Protein AF-A0A7I0J5K0-F1 (afdb_monomer)

Structure (mmCIF, N/CA/C/O backbone):
data_AF-A0A7I0J5K0-F1
#
_entry.id   AF-A0A7I0J5K0-F1
#
loop_
_atom_site.group_PDB
_atom_site.id
_atom_site.type_symbol
_atom_site.label_atom_id
_atom_site.label_alt_id
_atom_site.label_comp_id
_atom_site.label_asym_id
_atom_site.label_entity_id
_atom_site.label_seq_id
_atom_site.pdbx_PDB_ins_code
_atom_site.Cartn_x
_atom_site.Cartn_y
_atom_site.Cartn_z
_atom_site.occupancy
_atom_site.B_iso_or_equiv
_atom_site.auth_seq_id
_atom_site.auth_comp_id
_atom_site.auth_asym_id
_atom_site.auth_atom_id
_atom_site.pdbx_PDB_model_num
ATOM 1 N N . MET A 1 1 ? -39.128 22.017 75.726 1.00 47.50 1 MET A N 1
ATOM 2 C CA . MET A 1 1 ? -39.291 22.370 74.295 1.00 47.50 1 MET A CA 1
ATOM 3 C C . MET A 1 1 ? -37.914 22.416 73.624 1.00 47.50 1 MET A C 1
ATOM 5 O O . MET A 1 1 ? -37.334 23.489 73.552 1.00 47.50 1 MET A O 1
ATOM 9 N N . ARG A 1 2 ? -37.329 21.271 73.217 1.00 55.72 2 ARG A N 1
ATOM 10 C CA . ARG A 1 2 ? -36.030 21.242 72.502 1.00 55.72 2 ARG A CA 1
ATOM 11 C C . ARG A 1 2 ? -35.729 19.897 71.809 1.00 55.72 2 ARG A C 1
ATOM 13 O O . ARG A 1 2 ? -34.696 19.311 72.073 1.00 55.72 2 ARG A O 1
ATOM 20 N N . GLU A 1 3 ? -36.605 19.398 70.932 1.00 52.81 3 GLU A N 1
ATOM 21 C CA . GLU A 1 3 ? -36.310 18.151 70.177 1.00 52.81 3 GLU A CA 1
ATOM 22 C C . GLU A 1 3 ? -36.577 18.210 68.661 1.00 52.81 3 GLU A C 1
ATOM 24 O O . GLU A 1 3 ? -36.091 17.367 67.915 1.00 52.81 3 GLU A O 1
ATOM 29 N N . ARG A 1 4 ? -37.243 19.252 68.138 1.00 54.31 4 ARG A N 1
ATOM 30 C CA . ARG A 1 4 ? -37.562 19.345 66.694 1.00 54.31 4 ARG A CA 1
ATOM 31 C C . ARG A 1 4 ? -36.372 19.710 65.789 1.00 54.31 4 ARG A C 1
ATOM 33 O O . ARG A 1 4 ? -36.509 19.640 64.575 1.00 54.31 4 ARG A O 1
ATOM 40 N N . SER A 1 5 ? -35.219 20.086 66.352 1.00 53.66 5 SER A N 1
ATOM 41 C CA . SER A 1 5 ? -34.068 20.591 65.580 1.00 53.66 5 SER A CA 1
ATOM 42 C C . SER A 1 5 ? -33.193 19.490 64.968 1.00 53.66 5 SER A C 1
ATOM 44 O O . SER A 1 5 ? -32.625 19.701 63.903 1.00 53.66 5 SER A O 1
ATOM 46 N N . ASN A 1 6 ? -33.080 18.319 65.606 1.00 55.97 6 ASN A N 1
ATOM 47 C CA . ASN A 1 6 ? -32.195 17.239 65.137 1.00 55.97 6 ASN A CA 1
ATOM 48 C C . ASN A 1 6 ? -32.813 16.398 64.008 1.00 55.97 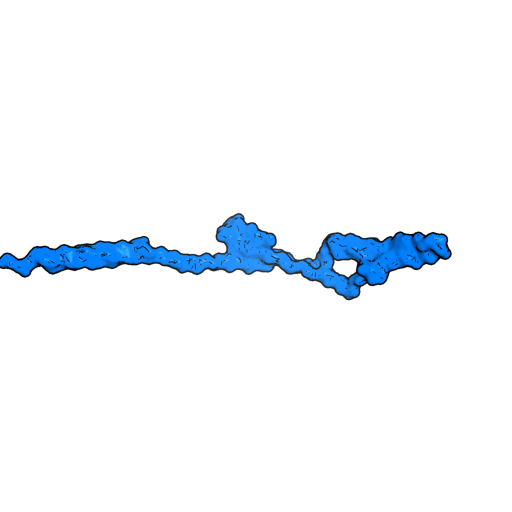6 ASN A C 1
ATOM 50 O O . ASN A 1 6 ? -32.095 15.848 63.176 1.00 55.97 6 ASN A O 1
ATOM 54 N N . ILE A 1 7 ? -34.146 16.3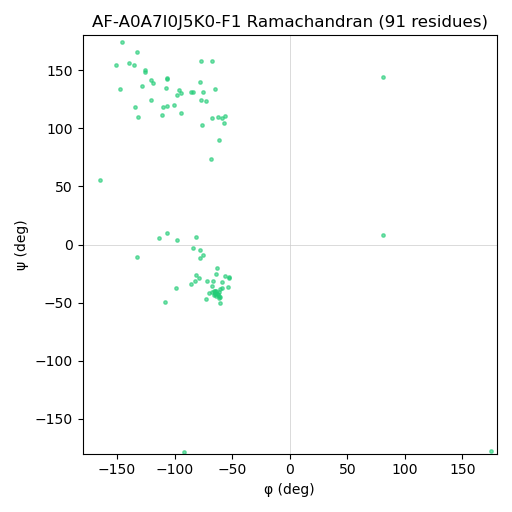40 63.941 1.00 59.81 7 ILE A N 1
ATOM 55 C CA . ILE A 1 7 ? -34.885 15.529 62.963 1.00 59.81 7 ILE A CA 1
ATOM 56 C C . ILE A 1 7 ? -34.695 16.078 61.538 1.00 59.81 7 ILE A C 1
ATOM 58 O O . ILE A 1 7 ? -34.474 15.311 60.606 1.00 59.81 7 ILE A O 1
ATOM 62 N N . GLY A 1 8 ? -34.709 17.407 61.372 1.00 61.00 8 GLY A N 1
ATOM 63 C CA . GLY A 1 8 ? -34.517 18.051 60.066 1.00 61.00 8 GLY A CA 1
ATOM 64 C C . GLY A 1 8 ? -33.107 17.873 59.496 1.00 61.00 8 GLY A C 1
ATOM 65 O O . GLY A 1 8 ? -32.950 17.677 58.295 1.00 61.00 8 GLY A O 1
ATOM 66 N N . VAL A 1 9 ? -32.085 17.867 60.357 1.00 61.75 9 VAL A N 1
ATOM 67 C CA . VAL A 1 9 ? -30.688 17.646 59.945 1.00 61.75 9 VAL A CA 1
ATOM 68 C C . VAL A 1 9 ? -30.473 16.194 59.512 1.00 61.75 9 VAL A C 1
ATOM 70 O O . VAL A 1 9 ? -29.851 15.953 58.480 1.00 61.75 9 VAL A O 1
ATOM 73 N N . GLY A 1 10 ? -31.045 15.231 60.245 1.00 68.56 10 GLY A N 1
ATOM 74 C CA . GLY A 1 10 ? -30.984 13.810 59.888 1.00 68.56 10 GLY A CA 1
ATOM 75 C C . GLY A 1 10 ? -31.713 13.483 58.581 1.00 68.56 10 GLY A C 1
ATOM 76 O O . GLY A 1 10 ? -31.190 12.732 57.762 1.00 68.56 10 GLY A O 1
ATOM 77 N N . LEU A 1 11 ? -32.880 14.093 58.346 1.00 73.62 11 LEU A N 1
ATOM 78 C CA . LEU A 1 11 ? -33.645 13.934 57.101 1.00 73.62 11 LEU A CA 1
ATOM 79 C C . LEU A 1 11 ? -32.912 14.515 55.887 1.00 73.62 11 LEU A C 1
ATOM 81 O O . LEU A 1 11 ? -32.851 13.860 54.849 1.00 73.62 11 LEU A O 1
ATOM 85 N N . CYS A 1 12 ? -32.312 15.702 56.013 1.00 75.44 12 CYS A N 1
ATOM 86 C CA . CYS A 1 12 ? -31.506 16.289 54.941 1.00 75.44 12 CYS A CA 1
ATOM 87 C C . CYS A 1 12 ? -30.251 15.458 54.650 1.00 75.44 12 CYS A C 1
ATOM 89 O O . CYS A 1 12 ? -29.935 15.222 53.487 1.00 75.44 12 CYS A O 1
ATOM 91 N N . ALA A 1 13 ? -29.560 14.976 55.686 1.00 76.31 13 ALA A N 1
ATOM 92 C CA . ALA A 1 13 ? -28.395 14.113 55.515 1.00 76.31 13 ALA A CA 1
ATOM 93 C C . ALA A 1 13 ? -28.763 12.789 54.822 1.00 76.31 13 ALA A C 1
ATOM 95 O O . ALA A 1 13 ? -28.069 12.368 53.900 1.00 76.31 13 ALA A O 1
ATOM 96 N N . ALA A 1 14 ? -29.884 12.172 55.208 1.00 80.06 14 ALA A N 1
ATOM 97 C CA . ALA A 1 14 ? -30.388 10.956 54.575 1.00 80.06 14 ALA A CA 1
ATOM 98 C C . ALA A 1 14 ? -30.797 11.189 53.112 1.00 80.06 14 ALA A C 1
ATOM 100 O O . ALA A 1 14 ? -30.459 10.382 52.251 1.00 80.06 14 ALA A O 1
ATOM 101 N N . ALA A 1 15 ? -31.465 12.307 52.810 1.00 80.12 15 ALA A N 1
ATOM 102 C CA . ALA A 1 15 ? -31.845 12.670 51.446 1.00 80.12 15 ALA A CA 1
ATOM 103 C C . ALA A 1 15 ? -30.622 12.926 50.551 1.00 80.12 15 ALA A C 1
ATOM 105 O O . ALA A 1 15 ? -30.595 12.484 49.405 1.00 80.12 15 ALA A O 1
ATOM 106 N N . LEU A 1 16 ? -29.584 13.582 51.080 1.00 77.62 16 LEU A N 1
ATOM 107 C CA . LEU A 1 16 ? -28.322 13.794 50.368 1.00 77.62 16 LEU A CA 1
ATOM 108 C C . LEU A 1 16 ? -27.585 12.475 50.104 1.00 77.62 16 LEU A C 1
ATOM 110 O O . LEU A 1 16 ? -27.066 12.288 49.008 1.00 77.62 16 LEU A O 1
ATOM 114 N N . LEU A 1 17 ? -27.589 11.547 51.065 1.00 76.31 17 LEU A N 1
ATOM 115 C CA . LEU A 1 17 ? -27.047 10.193 50.900 1.00 76.31 17 LEU A CA 1
ATOM 116 C C . LEU A 1 17 ? -27.814 9.388 49.843 1.00 76.31 17 LEU A C 1
ATOM 118 O O . LEU A 1 17 ? -27.194 8.766 48.987 1.00 76.31 17 LEU A O 1
ATOM 122 N N . LEU A 1 18 ? -29.149 9.436 49.859 1.00 76.62 18 LEU A N 1
ATOM 123 C CA . LEU A 1 18 ? -29.997 8.793 48.850 1.00 76.62 18 LEU A CA 1
ATOM 124 C C . LEU A 1 18 ? -29.774 9.380 47.453 1.00 76.62 18 LEU A C 1
ATOM 126 O O . LEU A 1 18 ? -29.654 8.620 46.494 1.00 76.62 18 LEU A O 1
ATOM 130 N N . CYS A 1 19 ? -29.653 10.704 47.330 1.00 73.44 19 CYS A N 1
ATOM 131 C CA . CYS A 1 19 ? -29.256 11.349 46.080 1.00 73.44 19 CYS A CA 1
ATOM 132 C C . CYS A 1 19 ? -27.868 10.876 45.639 1.00 73.44 19 CYS A C 1
ATOM 134 O O . CYS A 1 19 ? -27.717 10.430 44.509 1.00 73.44 19 CYS A O 1
ATOM 136 N N . ALA A 1 20 ? -26.865 10.906 46.518 1.00 68.44 20 ALA A N 1
ATOM 137 C CA . ALA A 1 20 ? -25.507 10.478 46.183 1.00 68.44 20 ALA A CA 1
ATOM 138 C C . ALA A 1 20 ? -25.447 9.012 45.716 1.00 68.44 20 ALA A C 1
ATOM 140 O O . ALA A 1 20 ? -24.724 8.706 44.775 1.00 68.44 20 ALA A O 1
ATOM 141 N N . LEU A 1 21 ? -26.248 8.125 46.315 1.00 67.12 21 LEU A N 1
ATOM 142 C CA . LEU A 1 21 ? -26.375 6.724 45.897 1.00 67.12 21 LEU A CA 1
ATOM 143 C C . LEU A 1 21 ? -27.139 6.565 44.572 1.00 67.12 21 LEU A C 1
ATOM 145 O O . LEU A 1 21 ? -26.833 5.660 43.806 1.00 67.12 21 LEU A O 1
ATOM 149 N N . SER A 1 22 ? -28.099 7.449 44.280 1.00 67.94 22 SER A N 1
ATOM 150 C CA . SER A 1 22 ? -28.873 7.437 43.026 1.00 67.94 22 SER A CA 1
ATOM 151 C C . SER A 1 22 ? -28.103 8.043 41.846 1.00 67.94 22 SER A C 1
ATOM 153 O O . SER A 1 22 ? -28.328 7.666 40.701 1.00 67.94 22 SER A O 1
ATOM 155 N N . PHE A 1 23 ? -27.193 8.983 42.123 1.00 58.56 23 PHE A N 1
ATOM 156 C CA . PHE A 1 23 ? -26.306 9.625 41.147 1.00 58.56 23 PHE A CA 1
ATOM 157 C C . PHE A 1 23 ? -24.910 9.002 41.098 1.00 58.56 23 PHE A C 1
ATOM 159 O O . PHE A 1 23 ? -24.062 9.483 40.344 1.00 58.56 23 PHE A O 1
ATOM 166 N N . ALA A 1 24 ? -24.661 7.932 41.860 1.00 60.56 24 ALA A N 1
ATOM 167 C CA . ALA A 1 24 ? -23.507 7.068 41.665 1.00 60.56 24 ALA A CA 1
ATOM 168 C C . ALA A 1 24 ? -23.698 6.317 40.342 1.00 60.56 24 ALA A C 1
ATOM 170 O O . ALA A 1 24 ? -24.035 5.138 40.304 1.00 60.56 24 ALA A O 1
ATOM 171 N N . SER A 1 25 ? -23.531 7.045 39.239 1.00 58.81 25 SER A N 1
ATOM 172 C CA . SER A 1 25 ? -23.406 6.473 37.914 1.00 58.81 25 SER A CA 1
ATOM 173 C C . SER A 1 25 ? -22.240 5.502 38.003 1.00 58.81 25 SER A C 1
ATOM 175 O O . SER A 1 25 ? -21.098 5.916 38.221 1.00 58.81 25 SER A O 1
ATOM 177 N N . THR A 1 26 ? -22.520 4.203 37.923 1.00 62.25 26 THR A N 1
ATOM 178 C CA . THR A 1 26 ? -21.475 3.226 37.655 1.00 62.25 26 THR A CA 1
ATOM 179 C C . THR A 1 26 ? -20.861 3.666 36.342 1.00 62.25 26 THR A C 1
ATOM 181 O O . THR A 1 26 ? -21.491 3.527 35.294 1.00 62.25 26 THR A O 1
ATOM 184 N N . ALA A 1 27 ? -19.671 4.263 36.398 1.00 60.34 27 ALA A N 1
ATOM 185 C CA . ALA A 1 27 ? -18.850 4.446 35.222 1.00 60.34 27 ALA A CA 1
ATOM 186 C C . ALA A 1 27 ? -18.558 3.035 34.712 1.00 60.34 27 ALA A C 1
ATOM 188 O O . ALA A 1 27 ? -17.641 2.366 35.184 1.00 60.34 27 ALA A O 1
ATOM 189 N N . MET A 1 28 ? -19.427 2.533 33.837 1.00 60.97 28 MET A N 1
ATOM 190 C CA . MET A 1 28 ? -19.194 1.291 33.136 1.00 60.97 28 MET A CA 1
ATOM 191 C C . MET A 1 28 ? -17.943 1.543 32.309 1.00 60.97 28 MET A C 1
ATOM 193 O O . MET A 1 28 ? -17.961 2.355 31.384 1.00 60.97 28 MET A O 1
ATOM 197 N N . ALA A 1 29 ? -16.834 0.914 32.688 1.00 59.31 29 ALA A N 1
ATOM 198 C CA . ALA A 1 29 ? -15.705 0.794 31.790 1.00 59.31 29 ALA A CA 1
ATOM 199 C C . ALA A 1 29 ? -16.243 0.061 30.559 1.00 59.31 29 ALA A C 1
ATOM 201 O O . ALA A 1 29 ? -16.645 -1.097 30.660 1.00 59.31 29 ALA A O 1
ATOM 202 N N . GLN A 1 30 ? -16.377 0.768 29.440 1.00 63.72 30 GLN A N 1
ATOM 203 C CA . GLN A 1 30 ? -16.848 0.153 28.213 1.00 63.72 30 GLN A CA 1
ATOM 204 C C . GLN A 1 30 ? -15.775 -0.832 27.750 1.00 63.72 30 GLN A C 1
ATOM 206 O O . GLN A 1 30 ? -14.684 -0.426 27.355 1.00 63.72 30 GLN A O 1
ATOM 211 N N . GLU A 1 31 ? -16.064 -2.125 27.869 1.00 70.62 31 GLU A N 1
ATOM 212 C CA . GLU A 1 31 ? -15.179 -3.190 27.415 1.00 70.62 31 GLU A CA 1
ATOM 213 C C . GLU A 1 31 ? -15.287 -3.289 25.892 1.00 70.62 31 GLU A C 1
ATOM 215 O O . GLU A 1 31 ? -16.275 -3.781 25.347 1.00 70.62 31 GLU A O 1
ATOM 22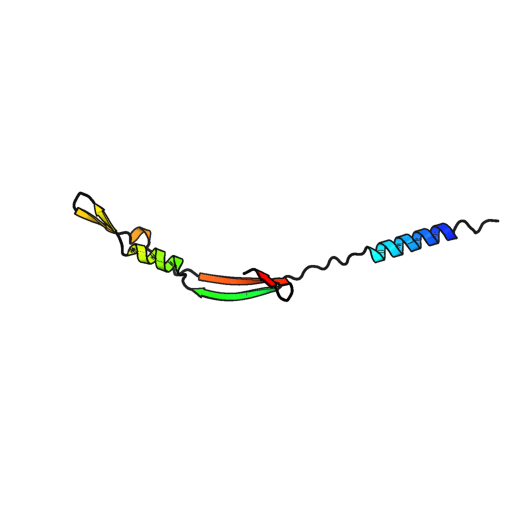0 N N . TRP A 1 32 ? -14.289 -2.759 25.187 1.00 76.62 32 TRP A N 1
ATOM 221 C CA . TRP A 1 32 ? -14.190 -2.935 23.743 1.00 76.62 32 TRP A CA 1
ATOM 222 C C . TRP A 1 32 ? -13.668 -4.334 23.436 1.00 76.62 32 TRP A C 1
ATOM 224 O O . TRP A 1 32 ? -12.585 -4.713 23.879 1.00 76.62 32 TRP A O 1
ATOM 234 N N . THR A 1 33 ? -14.426 -5.087 22.641 1.00 86.38 33 THR A N 1
ATOM 235 C CA . THR A 1 33 ? -13.966 -6.367 22.096 1.00 86.38 33 THR A CA 1
ATOM 236 C C . THR A 1 33 ? -13.373 -6.127 20.715 1.00 86.38 33 THR A C 1
ATOM 238 O O . THR A 1 33 ? -14.097 -5.779 19.782 1.00 86.38 33 THR A O 1
ATOM 241 N N . THR A 1 34 ? -12.063 -6.323 20.575 1.00 90.81 34 THR A N 1
ATOM 242 C CA . THR A 1 34 ? -11.374 -6.317 19.279 1.00 90.81 34 THR A CA 1
ATOM 243 C C . THR A 1 34 ? -11.008 -7.748 18.905 1.00 90.81 34 THR A C 1
ATOM 245 O O . THR A 1 34 ? -10.260 -8.405 19.626 1.00 90.81 34 THR A O 1
ATOM 248 N N . SER A 1 35 ? -11.529 -8.236 17.779 1.00 90.81 35 SER A N 1
ATOM 249 C CA . SER A 1 35 ? -11.174 -9.545 17.225 1.00 90.81 35 SER A CA 1
ATOM 250 C C . SER A 1 35 ? -10.300 -9.380 15.995 1.00 90.81 35 SER A C 1
ATOM 252 O O . SER A 1 35 ? -10.550 -8.508 15.164 1.00 90.81 35 SER A O 1
ATOM 254 N N . LEU A 1 36 ? -9.322 -10.268 15.840 1.00 94.38 36 LEU A N 1
ATOM 255 C CA . LEU A 1 36 ? -8.707 -10.523 14.543 1.00 94.38 36 LEU A CA 1
ATOM 256 C C . LEU A 1 36 ? -9.764 -11.125 13.609 1.00 94.38 36 LEU A C 1
ATOM 258 O O . LEU A 1 36 ? -10.505 -12.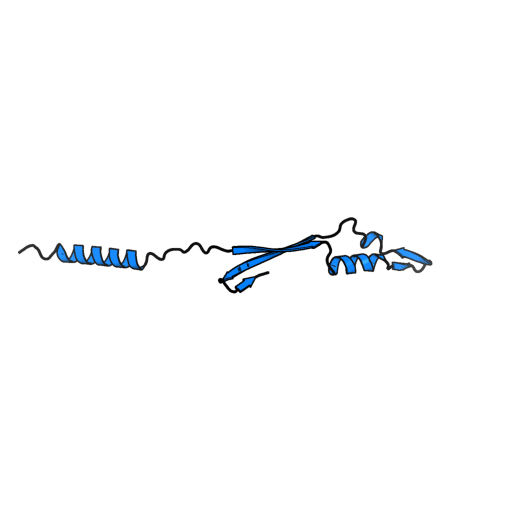020 14.023 1.00 94.38 36 LEU A O 1
ATOM 262 N N . VAL A 1 37 ? -9.838 -10.626 12.380 1.00 94.19 37 VAL A N 1
ATOM 263 C CA . VAL A 1 37 ? -10.780 -11.095 11.358 1.00 94.19 37 VAL A CA 1
ATOM 264 C C . VAL A 1 37 ? -10.046 -11.863 10.277 1.00 94.19 37 VAL A C 1
ATOM 266 O O . VAL A 1 37 ? -10.449 -12.976 9.951 1.00 94.19 37 VAL A O 1
ATOM 269 N N . ASP A 1 38 ? -8.963 -11.288 9.755 1.00 93.38 38 ASP A N 1
ATOM 270 C CA . ASP A 1 38 ? -8.203 -11.892 8.668 1.00 93.38 38 ASP A CA 1
ATOM 271 C C . ASP A 1 38 ? -6.721 -11.499 8.707 1.00 93.38 38 ASP A C 1
ATOM 273 O O . ASP A 1 38 ? -6.340 -10.453 9.238 1.00 93.38 38 ASP A O 1
ATOM 277 N N . ILE A 1 39 ? -5.885 -12.365 8.135 1.00 93.25 39 ILE A N 1
ATOM 278 C CA . ILE A 1 39 ? -4.482 -12.088 7.832 1.00 93.25 39 ILE A CA 1
ATOM 279 C C . ILE A 1 39 ? -4.225 -12.578 6.416 1.00 93.25 39 ILE A C 1
ATOM 281 O O . ILE A 1 39 ? -4.270 -13.782 6.156 1.00 93.25 39 ILE A O 1
ATOM 285 N N . HIS A 1 40 ? -3.852 -11.667 5.525 1.00 91.50 40 HIS A N 1
ATOM 286 C CA . HIS A 1 40 ? -3.487 -12.027 4.163 1.00 91.50 40 HIS A CA 1
ATOM 287 C C . HIS A 1 40 ? -2.225 -11.307 3.694 1.00 91.50 40 HIS A C 1
ATOM 289 O O . HIS A 1 40 ? -1.823 -10.254 4.196 1.00 91.50 40 HIS A O 1
ATOM 295 N N . GLN A 1 41 ? -1.557 -11.944 2.736 1.00 91.94 41 GLN A N 1
ATOM 296 C CA . GLN A 1 41 ? -0.383 -11.411 2.061 1.00 91.94 41 GLN A CA 1
ATOM 297 C C . GLN A 1 41 ? -0.755 -10.988 0.649 1.00 91.94 41 GLN A C 1
ATOM 299 O O . GLN A 1 41 ? -1.509 -11.681 -0.035 1.00 91.94 41 GLN A O 1
ATOM 304 N N . GLY A 1 42 ? -0.149 -9.894 0.208 1.00 87.81 42 GLY A N 1
ATOM 305 C CA . GLY A 1 42 ? -0.443 -9.275 -1.068 1.00 87.81 42 GL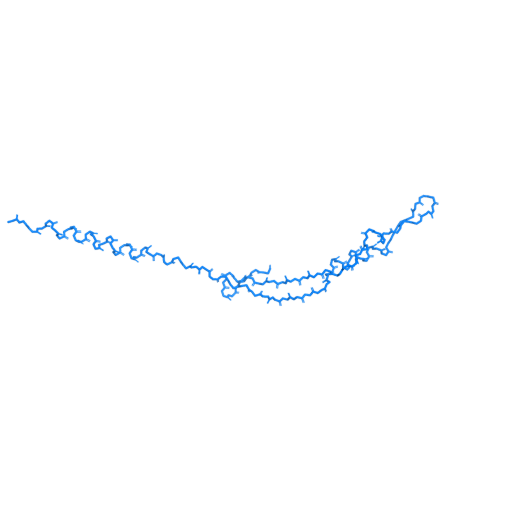Y A CA 1
ATOM 306 C C . GLY A 1 42 ? -1.688 -8.406 -0.979 1.00 87.81 42 GLY A C 1
ATOM 307 O O . GLY A 1 42 ? -2.664 -8.742 -0.310 1.00 87.81 42 GLY A O 1
ATOM 308 N N . SER A 1 43 ? -1.671 -7.291 -1.697 1.00 86.75 43 SER A N 1
ATOM 309 C CA . SER A 1 43 ? -2.877 -6.519 -1.958 1.00 86.75 43 SER A CA 1
ATOM 310 C C . SER A 1 43 ? -3.067 -6.289 -3.455 1.00 86.75 43 SER A C 1
ATOM 312 O O . SER A 1 43 ? -2.093 -6.111 -4.195 1.00 86.75 43 SER A O 1
ATOM 314 N N . PRO A 1 44 ? -4.325 -6.169 -3.918 1.00 89.38 44 PRO A N 1
ATOM 315 C CA . PRO A 1 44 ? -4.608 -5.802 -5.302 1.00 89.38 44 PRO A CA 1
ATOM 316 C C . PRO A 1 44 ? -3.965 -4.473 -5.726 1.00 89.38 44 PRO A C 1
ATOM 318 O O . PRO A 1 44 ? -3.722 -4.249 -6.913 1.00 89.38 44 PRO A O 1
ATOM 321 N N . LEU A 1 45 ? -3.720 -3.560 -4.777 1.00 89.00 45 LEU A N 1
ATOM 322 C CA . LEU A 1 45 ? -3.047 -2.291 -5.047 1.00 89.00 45 LEU A CA 1
ATOM 323 C C . LEU A 1 45 ? -1.554 -2.504 -5.310 1.00 89.00 45 LEU A C 1
ATOM 325 O O . LEU A 1 45 ? -1.032 -1.979 -6.297 1.00 89.00 45 LEU A O 1
ATOM 329 N N . SER A 1 46 ? -0.890 -3.298 -4.472 1.00 88.88 46 SER A N 1
ATOM 330 C CA . SER A 1 46 ? 0.510 -3.679 -4.659 1.00 88.88 46 SER A CA 1
ATOM 331 C C . SER A 1 46 ? 0.711 -4.445 -5.966 1.00 88.88 46 SER A C 1
ATOM 333 O O . SER A 1 46 ? 1.636 -4.136 -6.717 1.00 88.88 46 SER A O 1
ATOM 335 N N . ASP A 1 47 ? -0.198 -5.355 -6.317 1.00 90.12 47 ASP A N 1
ATOM 336 C CA . ASP A 1 47 ? -0.155 -6.081 -7.592 1.00 90.12 47 ASP A CA 1
ATOM 337 C C . ASP A 1 47 ? -0.271 -5.141 -8.797 1.00 90.12 47 ASP A C 1
ATOM 339 O O . ASP A 1 47 ? 0.506 -5.236 -9.751 1.00 90.12 47 ASP A O 1
ATOM 343 N N . LYS A 1 48 ? -1.196 -4.173 -8.739 1.00 91.12 48 LYS A N 1
ATOM 344 C CA . LYS A 1 48 ? -1.328 -3.138 -9.776 1.00 91.12 48 LYS A CA 1
ATOM 345 C C . LYS A 1 48 ? -0.062 -2.300 -9.900 1.00 91.12 48 LYS A C 1
ATOM 347 O O . LYS A 1 48 ? 0.385 -2.058 -11.019 1.00 91.12 48 LYS A O 1
ATOM 352 N N . ALA A 1 49 ? 0.521 -1.877 -8.779 1.00 90.00 49 ALA A N 1
ATOM 353 C CA . ALA A 1 49 ? 1.756 -1.102 -8.777 1.00 90.00 49 ALA A CA 1
ATOM 354 C C . ALA A 1 49 ? 2.909 -1.891 -9.414 1.00 90.00 49 ALA A C 1
ATOM 356 O O . ALA A 1 49 ? 3.582 -1.368 -10.297 1.00 90.00 49 ALA A O 1
ATOM 357 N N . ARG A 1 50 ? 3.085 -3.170 -9.057 1.00 89.81 50 ARG A N 1
ATOM 358 C CA . ARG A 1 50 ? 4.093 -4.053 -9.673 1.00 89.81 50 ARG A CA 1
ATOM 359 C C . ARG A 1 50 ? 3.861 -4.225 -11.173 1.00 89.81 50 ARG A C 1
ATOM 361 O O . ARG A 1 50 ? 4.820 -4.216 -11.940 1.00 89.81 50 ARG A O 1
ATOM 368 N N . GLY A 1 51 ? 2.601 -4.320 -11.597 1.00 90.88 51 GLY A N 1
ATOM 369 C CA . GLY A 1 51 ? 2.223 -4.403 -13.008 1.00 90.88 51 GLY A CA 1
ATOM 370 C C . GLY A 1 51 ? 2.696 -3.210 -13.847 1.00 90.88 51 GLY A C 1
ATOM 371 O O . GLY A 1 51 ? 3.065 -3.395 -15.007 1.00 90.88 51 GLY A O 1
ATOM 372 N N . LEU A 1 52 ? 2.774 -2.005 -13.267 1.00 92.62 52 LEU A N 1
ATOM 373 C CA . LEU A 1 52 ? 3.322 -0.823 -13.951 1.00 92.62 52 LEU A CA 1
ATOM 374 C C . LEU A 1 52 ? 4.812 -0.976 -14.284 1.00 92.62 52 LEU A C 1
ATOM 376 O O . LEU A 1 52 ? 5.283 -0.388 -15.255 1.00 92.62 52 LEU A O 1
ATOM 380 N N . GLY A 1 53 ? 5.546 -1.802 -13.532 1.00 92.81 53 GLY A N 1
ATOM 381 C CA . GLY A 1 53 ? 6.959 -2.091 -13.780 1.00 92.81 53 GLY A CA 1
ATOM 382 C C . GLY A 1 53 ? 7.237 -2.777 -15.121 1.00 92.81 53 GLY A C 1
ATOM 383 O O . GLY A 1 53 ? 8.356 -2.678 -15.618 1.00 92.81 53 GLY A O 1
ATOM 384 N N . ASN A 1 54 ? 6.231 -3.410 -15.737 1.00 92.69 54 ASN A N 1
ATOM 385 C CA . ASN A 1 54 ? 6.346 -3.996 -17.078 1.00 92.69 54 ASN A CA 1
ATOM 386 C C . ASN A 1 54 ? 6.257 -2.947 -18.203 1.00 92.69 54 ASN A C 1
ATOM 388 O O . ASN A 1 54 ? 6.395 -3.293 -19.376 1.00 92.69 54 ASN A O 1
ATOM 392 N N . GLY A 1 55 ? 5.993 -1.684 -17.861 1.00 94.62 55 GLY A N 1
ATOM 393 C CA . GLY A 1 55 ? 5.937 -0.576 -18.803 1.00 94.62 55 GLY A CA 1
ATOM 394 C C . GLY A 1 55 ? 7.266 0.160 -18.974 1.00 94.62 55 GLY A C 1
ATOM 395 O O . GLY A 1 55 ? 8.295 -0.148 -18.368 1.00 94.62 55 GLY A O 1
ATOM 396 N N . GLY A 1 56 ? 7.218 1.188 -19.809 1.00 95.38 56 GLY A N 1
ATOM 397 C CA . GLY A 1 56 ? 8.315 2.112 -20.046 1.00 95.38 56 GLY A CA 1
ATOM 398 C C . GLY A 1 56 ? 7.957 3.096 -21.149 1.00 95.38 56 GLY A C 1
ATOM 399 O O . GLY A 1 56 ? 6.842 3.076 -21.678 1.00 95.38 56 GLY A O 1
ATOM 400 N N . TYR A 1 57 ? 8.902 3.963 -21.485 1.00 96.12 57 TYR A N 1
ATOM 401 C CA . TYR A 1 57 ? 8.769 4.893 -22.601 1.00 96.12 57 TYR A CA 1
ATOM 402 C C . TYR A 1 57 ? 10.078 5.016 -23.368 1.00 96.12 57 TYR A C 1
ATOM 404 O O . TYR A 1 57 ? 11.165 4.781 -22.839 1.00 96.12 57 TYR A O 1
ATOM 412 N N . GLU A 1 58 ? 9.957 5.407 -24.630 1.00 97.69 58 GLU A N 1
ATOM 413 C CA . GLU A 1 58 ? 11.089 5.651 -25.510 1.00 97.69 58 GLU A CA 1
ATOM 414 C C . GLU A 1 58 ? 11.430 7.144 -25.526 1.00 97.69 58 GLU A C 1
ATOM 416 O O . GLU A 1 58 ? 10.558 8.010 -25.638 1.00 97.69 58 GLU A O 1
ATOM 421 N N . LEU A 1 59 ? 12.715 7.456 -25.382 1.00 97.44 59 LEU A N 1
ATOM 422 C CA . LEU A 1 59 ? 13.239 8.808 -25.527 1.00 97.44 59 LEU A CA 1
ATOM 423 C C . LEU A 1 59 ? 13.347 9.176 -27.006 1.00 97.44 59 LEU A C 1
ATOM 425 O O . LEU A 1 59 ? 13.531 8.315 -27.858 1.00 97.44 59 LEU A O 1
ATOM 429 N N . GLN A 1 60 ? 13.365 10.475 -27.311 1.00 97.19 60 GLN A N 1
ATOM 430 C CA . GLN A 1 60 ? 13.529 10.975 -28.684 1.00 97.19 60 GLN A CA 1
ATOM 431 C C . GLN A 1 60 ? 14.768 10.399 -29.405 1.00 97.19 60 GLN A C 1
ATOM 433 O O . GLN A 1 60 ? 14.771 10.279 -30.625 1.00 97.19 60 GLN A O 1
ATOM 438 N N . GLY A 1 61 ? 15.816 10.035 -28.659 1.00 96.88 61 GLY A N 1
ATOM 439 C CA . GLY A 1 61 ? 17.027 9.401 -29.192 1.00 96.88 61 GLY A CA 1
ATOM 440 C C . GLY A 1 61 ? 16.933 7.886 -29.428 1.00 96.88 61 GLY A C 1
ATOM 441 O O . GLY A 1 61 ? 17.961 7.276 -29.699 1.00 96.88 61 GLY A O 1
ATOM 442 N N . GLY A 1 62 ? 15.757 7.271 -29.274 1.00 96.44 62 GLY A N 1
ATOM 443 C CA . GLY A 1 62 ? 15.535 5.829 -29.450 1.00 96.44 62 GLY A CA 1
ATOM 444 C C . GLY A 1 62 ? 15.930 4.961 -28.249 1.00 96.44 62 GLY A C 1
ATOM 445 O O . GLY A 1 62 ? 15.976 3.737 -28.340 1.00 96.44 62 GLY A O 1
ATOM 446 N N . SER A 1 63 ? 16.267 5.578 -27.112 1.00 96.94 63 SER A N 1
ATOM 447 C CA . SER A 1 63 ? 16.620 4.848 -25.891 1.00 96.94 63 SER A CA 1
ATOM 448 C C . SER A 1 63 ? 15.369 4.499 -25.090 1.00 96.94 63 SER A C 1
ATOM 450 O O . SER A 1 63 ? 14.540 5.370 -24.825 1.00 96.94 63 SER A O 1
ATOM 452 N N . TRP A 1 64 ? 15.255 3.241 -24.670 1.00 96.19 64 TRP A N 1
ATOM 453 C CA . TRP A 1 64 ? 14.163 2.764 -23.827 1.00 96.19 64 TRP A CA 1
ATOM 454 C C . TRP A 1 64 ? 14.435 3.031 -22.343 1.00 96.19 64 TRP A C 1
ATOM 456 O O . TRP A 1 64 ? 15.488 2.665 -21.818 1.00 96.19 64 TRP A O 1
ATOM 466 N N . VAL A 1 65 ? 13.458 3.609 -21.642 1.00 96.12 65 VAL A N 1
ATOM 467 C CA . VAL A 1 65 ? 13.477 3.802 -20.187 1.00 96.12 65 VAL A CA 1
ATOM 468 C C . VAL A 1 65 ? 12.425 2.900 -19.554 1.00 96.12 65 VAL A C 1
ATOM 470 O O . VAL A 1 65 ? 11.223 3.108 -19.715 1.00 96.12 65 VAL A O 1
ATOM 473 N N . SER A 1 66 ? 12.895 1.892 -18.820 1.00 95.69 66 SER A N 1
ATOM 474 C CA . SER A 1 66 ? 12.042 0.936 -18.111 1.00 95.69 66 SER A CA 1
ATOM 475 C C . SER A 1 66 ? 11.481 1.520 -16.817 1.00 95.69 66 SER A C 1
ATOM 477 O O . SER A 1 66 ? 12.207 2.140 -16.039 1.00 95.69 66 SER A O 1
ATOM 479 N N . PHE A 1 67 ? 10.215 1.220 -16.532 1.00 96.44 67 PHE A N 1
ATOM 480 C CA . PHE A 1 67 ? 9.580 1.520 -15.248 1.00 96.44 67 PHE A CA 1
ATOM 481 C C . PHE A 1 67 ? 9.956 0.541 -14.135 1.00 96.44 67 PHE A C 1
ATOM 483 O O . PHE A 1 67 ? 9.697 0.820 -12.962 1.00 96.44 67 PHE A O 1
ATOM 490 N N . SER A 1 68 ? 10.598 -0.580 -14.473 1.00 93.12 68 SER A N 1
ATOM 491 C CA . SER A 1 68 ? 10.947 -1.633 -13.517 1.00 93.12 68 SER A CA 1
ATOM 492 C C . SER A 1 68 ? 11.726 -1.111 -12.310 1.00 93.12 68 SER A C 1
ATOM 494 O O . SER A 1 68 ? 11.466 -1.549 -11.201 1.00 93.12 68 SER A O 1
ATOM 496 N N . HIS A 1 69 ? 12.617 -0.132 -12.478 1.00 90.25 69 HIS A N 1
ATOM 497 C CA . HIS A 1 69 ? 13.377 0.435 -11.360 1.00 90.25 69 HIS A CA 1
ATOM 498 C C . HIS A 1 69 ? 12.511 1.203 -10.353 1.00 90.25 69 HIS A C 1
ATOM 500 O O . HIS A 1 69 ? 12.833 1.218 -9.168 1.00 90.25 69 HIS A O 1
ATOM 506 N N . TRP A 1 70 ? 11.427 1.836 -10.804 1.00 92.44 70 TRP A N 1
ATOM 507 C CA . TRP A 1 70 ? 10.553 2.634 -9.941 1.00 92.44 70 TRP A CA 1
ATOM 508 C C . TRP A 1 70 ? 9.486 1.793 -9.243 1.00 92.44 70 TRP A C 1
ATOM 510 O O . TRP A 1 70 ? 9.143 2.079 -8.101 1.00 92.44 70 TRP A O 1
ATO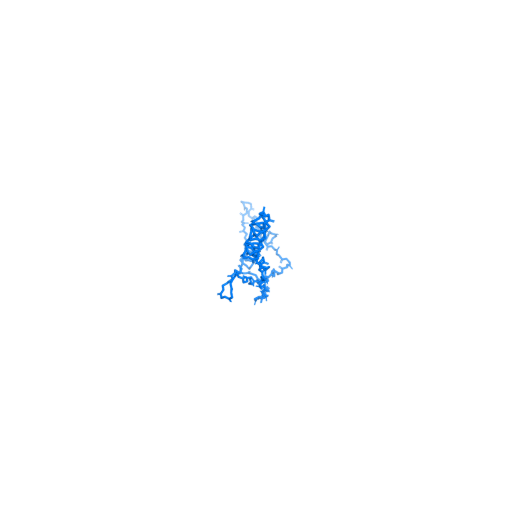M 520 N N . TYR A 1 71 ? 8.988 0.748 -9.908 1.00 92.25 71 TYR A N 1
ATOM 521 C CA . TYR A 1 71 ? 7.903 -0.100 -9.397 1.00 92.25 71 TYR A CA 1
ATOM 522 C C . TYR A 1 71 ? 8.363 -1.485 -8.922 1.00 92.25 71 TYR A C 1
ATOM 524 O O . TYR A 1 71 ? 7.543 -2.361 -8.640 1.00 92.25 71 TYR A O 1
ATOM 532 N N . HIS A 1 72 ? 9.674 -1.709 -8.816 1.00 89.38 72 HIS A N 1
ATOM 533 C CA . HIS A 1 72 ? 10.207 -2.932 -8.233 1.00 89.38 72 HIS A CA 1
ATOM 534 C C . HIS A 1 72 ? 10.014 -2.939 -6.714 1.00 89.38 72 HIS A C 1
ATOM 536 O O . HIS A 1 72 ? 10.527 -2.081 -5.998 1.00 89.38 72 HIS A O 1
ATOM 542 N N . ALA A 1 73 ? 9.348 -3.977 -6.215 1.00 85.19 73 ALA A N 1
ATOM 543 C CA . ALA A 1 73 ? 9.215 -4.245 -4.791 1.00 85.19 73 ALA A CA 1
ATOM 544 C C . ALA A 1 73 ? 9.806 -5.623 -4.459 1.00 85.19 73 ALA A C 1
ATOM 546 O O . ALA A 1 73 ? 9.401 -6.641 -5.015 1.00 85.19 73 ALA A O 1
ATOM 547 N N . SER A 1 74 ? 10.755 -5.683 -3.527 1.00 85.88 74 SER A N 1
ATOM 548 C CA . SER A 1 74 ? 11.363 -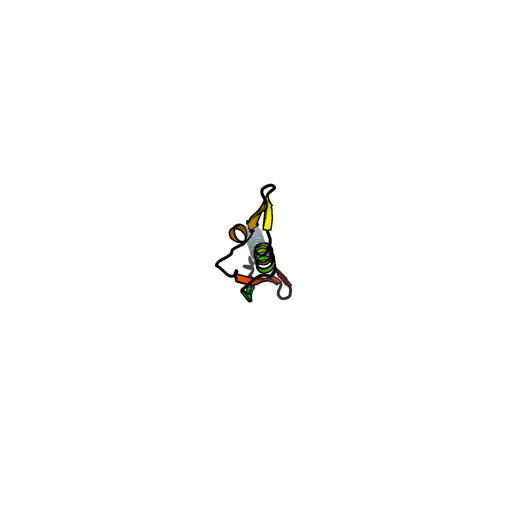6.946 -3.070 1.00 85.88 74 SER A CA 1
ATOM 549 C C . SER A 1 74 ? 10.555 -7.663 -1.983 1.00 85.88 74 SER A C 1
ATOM 551 O O . SER A 1 74 ? 10.921 -8.762 -1.580 1.00 85.88 74 SER A O 1
ATOM 553 N N . TRP A 1 75 ? 9.459 -7.057 -1.526 1.00 86.19 75 TRP A N 1
ATOM 554 C CA . TRP A 1 75 ? 8.634 -7.543 -0.424 1.00 86.19 75 TRP A CA 1
ATOM 555 C C . TRP A 1 75 ? 7.186 -7.655 -0.893 1.00 86.19 75 TRP A C 1
ATOM 557 O O . TRP A 1 75 ? 6.750 -6.896 -1.765 1.00 86.19 75 TRP A O 1
ATOM 567 N N . VAL A 1 76 ? 6.471 -8.625 -0.333 1.00 87.56 76 VAL A N 1
ATOM 568 C CA . VAL A 1 76 ? 5.016 -8.742 -0.450 1.00 87.56 76 VAL A CA 1
ATOM 569 C C . VAL A 1 76 ? 4.431 -8.058 0.779 1.00 87.56 76 VAL A C 1
ATOM 571 O O . VAL A 1 76 ? 4.905 -8.287 1.893 1.00 87.56 76 VAL A O 1
ATOM 574 N N . ASP A 1 77 ? 3.467 -7.169 0.573 1.00 89.56 77 ASP A N 1
ATOM 575 C CA . ASP A 1 77 ? 2.774 -6.489 1.659 1.00 89.56 77 ASP A CA 1
ATOM 576 C C . ASP A 1 77 ? 1.911 -7.461 2.470 1.00 89.56 77 ASP A C 1
ATOM 578 O O . ASP A 1 77 ? 1.554 -8.547 2.014 1.00 89.56 77 ASP A O 1
ATOM 582 N N . MET A 1 78 ? 1.606 -7.080 3.707 1.00 91.00 78 MET A N 1
ATOM 583 C CA . MET A 1 78 ? 0.786 -7.865 4.623 1.00 91.00 78 MET A CA 1
ATOM 584 C C . MET A 1 78 ? -0.329 -6.985 5.164 1.00 91.00 78 MET A C 1
ATOM 586 O O . MET A 1 78 ? -0.081 -5.845 5.558 1.00 91.00 78 MET A O 1
ATOM 590 N N . HIS A 1 79 ? -1.531 -7.543 5.206 1.00 90.62 79 HIS A N 1
ATOM 591 C CA . HIS A 1 79 ? -2.700 -6.920 5.795 1.00 90.62 79 HIS A CA 1
ATOM 592 C C . HIS A 1 79 ? -3.214 -7.766 6.954 1.00 90.62 79 HIS A C 1
ATOM 594 O O . HIS A 1 79 ? -3.211 -8.999 6.904 1.00 90.62 79 HIS A O 1
ATOM 600 N N . VAL A 1 80 ? -3.604 -7.072 8.019 1.00 93.31 80 VAL A N 1
ATOM 601 C CA . VAL A 1 80 ? -4.156 -7.656 9.237 1.00 93.31 80 VAL A CA 1
ATOM 602 C C . VAL A 1 80 ? -5.409 -6.865 9.560 1.00 93.31 80 VAL A C 1
ATOM 604 O O . VAL A 1 80 ? -5.322 -5.698 9.946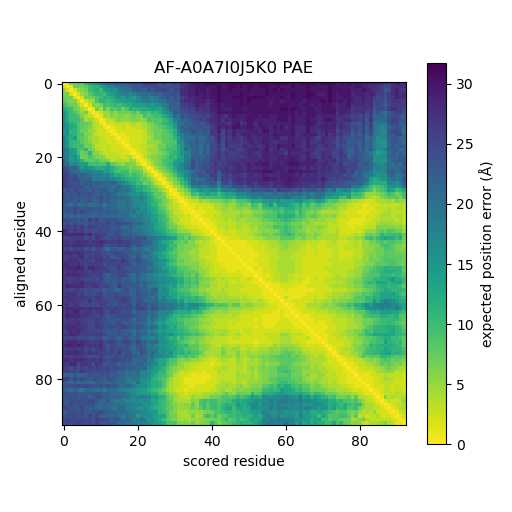 1.00 93.31 80 VAL A O 1
ATOM 607 N N . ASP A 1 81 ? -6.558 -7.503 9.384 1.00 93.25 81 ASP A N 1
ATOM 608 C CA . ASP A 1 81 ? -7.853 -6.860 9.551 1.00 93.25 81 ASP A CA 1
ATOM 609 C C . ASP A 1 81 ? -8.402 -7.179 10.945 1.00 93.25 81 ASP A C 1
ATOM 611 O O . ASP A 1 81 ? -8.465 -8.341 11.366 1.00 93.25 81 ASP A O 1
ATOM 615 N N . PHE A 1 82 ? -8.810 -6.140 11.671 1.00 94.19 82 PHE A N 1
ATOM 616 C CA . PHE A 1 82 ? -9.382 -6.245 13.011 1.00 94.19 82 PHE A CA 1
ATOM 617 C C . PHE A 1 82 ? -10.789 -5.663 13.024 1.00 94.19 82 PHE A C 1
ATOM 619 O O . PHE A 1 82 ? -11.039 -4.625 12.433 1.00 94.19 82 PHE A O 1
ATOM 626 N N . LEU A 1 83 ? -11.696 -6.288 13.769 1.00 93.38 83 LEU A N 1
ATOM 627 C CA . LEU A 1 83 ? -13.032 -5.763 14.025 1.00 93.38 83 LEU A CA 1
ATOM 628 C C . LEU A 1 83 ? -13.123 -5.343 15.485 1.00 93.38 83 LEU A C 1
ATOM 630 O O . LEU A 1 83 ? -13.014 -6.186 16.376 1.00 93.38 83 LEU A O 1
ATOM 634 N N . THR A 1 84 ? -13.364 -4.057 15.729 1.00 91.50 84 THR A N 1
ATOM 635 C CA . THR A 1 84 ? -13.649 -3.545 17.076 1.00 91.50 84 THR A CA 1
ATOM 636 C C . THR A 1 84 ? -15.147 -3.342 17.249 1.00 91.50 84 THR A C 1
ATOM 638 O O . THR A 1 84 ? -15.770 -2.565 16.524 1.00 91.50 84 THR A O 1
ATOM 641 N N . GLN A 1 85 ? -15.731 -4.044 18.217 1.00 88.81 85 GLN A N 1
ATOM 642 C CA . GLN A 1 85 ? -17.151 -3.960 18.542 1.00 88.81 85 GLN A CA 1
ATOM 643 C C . GLN A 1 85 ? -17.461 -2.670 19.309 1.00 88.81 85 GLN A C 1
ATOM 645 O O . GLN A 1 85 ? -16.799 -2.330 20.291 1.00 88.81 85 GLN A O 1
ATOM 650 N N . ILE A 1 86 ? -18.495 -1.961 18.856 1.00 84.25 86 ILE A N 1
ATOM 651 C CA . ILE A 1 86 ? -19.058 -0.771 19.515 1.00 84.25 86 ILE A CA 1
ATOM 652 C C . ILE A 1 86 ? -20.298 -1.165 20.315 1.00 84.25 86 ILE A C 1
ATOM 654 O O . ILE A 1 86 ? -20.542 -0.644 21.398 1.00 84.25 86 ILE A O 1
ATOM 658 N N . THR A 1 87 ? -21.081 -2.093 19.763 1.00 80.94 87 THR A N 1
ATOM 659 C CA . THR A 1 87 ? -22.209 -2.763 20.415 1.00 80.94 87 THR A CA 1
ATOM 660 C C . THR A 1 87 ? -22.086 -4.269 20.162 1.00 80.94 87 THR A C 1
ATOM 662 O O . THR A 1 87 ? -21.331 -4.653 19.264 1.00 80.94 87 THR A O 1
ATOM 665 N N . PRO A 1 88 ? -22.824 -5.129 20.889 1.00 78.38 88 PRO A N 1
ATOM 666 C CA . PRO A 1 88 ? -22.760 -6.579 20.684 1.00 78.38 88 PRO A CA 1
ATOM 667 C C . PRO A 1 88 ? -22.986 -7.022 19.230 1.00 78.38 88 PRO A C 1
ATOM 669 O O . PRO A 1 88 ? -22.413 -8.017 18.799 1.00 78.38 88 PRO A O 1
ATOM 672 N N . ASP A 1 89 ? -23.760 -6.247 18.462 1.00 83.69 89 ASP A N 1
ATOM 673 C CA . ASP A 1 89 ? -24.160 -6.584 17.094 1.00 83.69 89 ASP A CA 1
ATOM 674 C C . ASP A 1 89 ? -23.561 -5.637 16.034 1.00 83.69 89 ASP A C 1
ATOM 676 O O . ASP A 1 89 ? -23.932 -5.688 14.862 1.00 83.69 89 ASP A O 1
ATOM 680 N N . THR A 1 90 ? -22.679 -4.700 16.407 1.00 81.00 90 THR A N 1
ATOM 681 C CA . THR A 1 90 ? -22.118 -3.708 15.465 1.00 81.00 90 THR A CA 1
ATOM 682 C C . THR A 1 90 ? -20.685 -3.328 15.824 1.00 81.00 90 THR A C 1
ATOM 684 O O . THR A 1 90 ? -20.395 -2.981 16.970 1.00 81.00 90 THR A O 1
ATOM 687 N N . GLY A 1 91 ? -19.798 -3.307 14.827 1.00 82.12 91 GLY A N 1
ATOM 688 C CA . GLY A 1 91 ? -18.404 -2.885 14.971 1.00 82.12 91 GLY A CA 1
ATOM 689 C C . GLY A 1 91 ? -17.856 -2.168 13.735 1.00 82.12 91 GLY A C 1
ATOM 690 O O . GLY A 1 91 ? -18.531 -2.092 12.709 1.00 82.12 91 GLY A O 1
ATOM 691 N N . PHE A 1 92 ? -16.634 -1.649 13.853 1.00 81.12 92 PHE A N 1
ATOM 692 C CA . PHE A 1 92 ? -15.852 -1.099 12.741 1.00 81.12 92 PHE A CA 1
ATOM 693 C C . PHE A 1 92 ? -14.698 -2.041 12.380 1.00 81.12 92 PHE A C 1
ATOM 695 O O . PHE A 1 92 ? -14.006 -2.526 13.281 1.00 81.12 92 PHE A O 1
ATOM 702 N N . LEU A 1 93 ? -14.534 -2.273 11.073 1.00 79.00 93 LEU A N 1
ATOM 703 C CA . LEU A 1 93 ? -13.356 -2.875 10.438 1.00 79.00 93 LEU A CA 1
ATOM 704 C C . LEU A 1 93 ? -12.324 -1.787 10.120 1.00 79.00 93 LEU A C 1
ATOM 706 O O . LEU A 1 93 ? -12.768 -0.698 9.684 1.00 79.00 93 LEU A O 1
#

Foldseek 3Di:
DPDPPVVVVVVVVVVVVVVVVVPPPPPPPPDKDKDWDDKDWADPVLVVLLVQQQDWDADPVRDTDGCVVVSPDPDIDMDIDMWIDPDPVDTDD

Sequence (93 aa):
MRERSNIGVGLCAAALLLCALSFASTAMAQEWTTSLVDIHQGSPLSDKARGLGNGGYELQGGSWVSFSHWYHASWVDMHVDFLTQITPDTGFL

Radius of gyration: 34.38 Å; Cα contacts (8 Å, |Δi|>4): 93; chains: 1; bounding box: 56×34×104 Å

Solvent-accessible surface area (backbone atoms only — not comparable to full-atom values): 5819 Å² total; per-residue (Å²): 144,88,70,78,72,62,57,58,55,51,51,52,52,50,51,53,51,52,47,52,64,72,66,56,68,77,79,71,77,80,81,69,52,71,42,83,73,49,76,48,71,58,46,78,65,58,53,53,46,42,58,50,19,81,41,63,50,72,44,100,87,72,48,77,46,68,30,38,81,79,33,63,68,97,67,78,53,75,48,74,44,48,37,39,39,81,46,100,90,44,62,50,113

Nearest PDB structures (foldseek):
  3kdr-assembly1_A  TM=2.885E-01  e=9.110E+00  Corynebacterium diphtheriae
  3e99-assembly1_A  TM=2.112E-01  e=5.4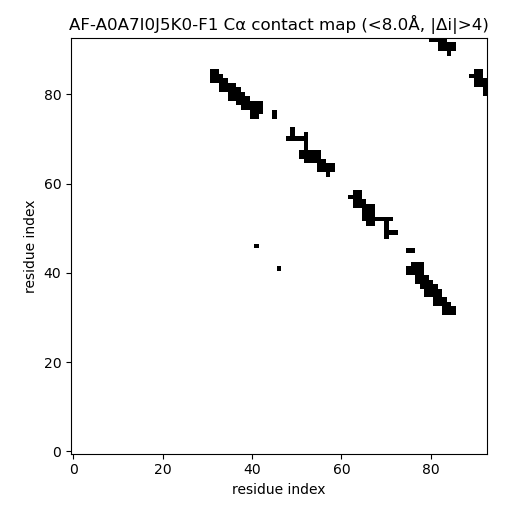18E+00  Burkholderia mallei ATCC 23344

Mean predicted aligned error: 14.0 Å

Secondary structure (DSSP, 8-state):
---HHHHHHHHHHHHHHHHHHHS----------EEEEEEEE--HHHHHHHHHTT-EEE-TTS-EEETHHHH--SS--EEEEEEEEEETTEEE-

pLDDT: mean 82.0, std 13.62, range [47.5, 97.69]